Protein AF-A0A948F7M5-F1 (afdb_monomer_lite)

Secondary structure (DSSP, 8-state):
-----TTSEEEEEES-TTSHHHHHHHH-EETTEE-EEEEEEE--SHHHHHHHHHHHHHHTTTTS---------GGG--

pLDDT: mean 79.98, std 20.32, range [40.69, 98.12]

Sequence (78 aa):
MKYISQDKIPVIDLFAGPGGLAEGFSAFQAKGRDVFNICLSVEKDHFAHRTLELRSFFRQFSQGHFRVPIRVRLEELR

Radius of gyration: 12.99 Å; chains: 1; bounding box: 29×30×31 Å

Structure (mmCIF, N/CA/C/O backbone):
data_AF-A0A948F7M5-F1
#
_entry.id   AF-A0A948F7M5-F1
#
loop_
_atom_site.group_PDB
_atom_site.id
_atom_site.type_symbol
_atom_site.label_atom_id
_atom_site.label_alt_id
_atom_site.label_comp_id
_atom_site.label_asym_id
_atom_site.label_entity_id
_atom_site.label_seq_id
_atom_site.pdbx_PDB_ins_code
_atom_site.Cartn_x
_atom_site.Cartn_y
_atom_site.Cartn_z
_atom_site.occupancy
_atom_site.B_iso_or_equiv
_atom_site.auth_seq_id
_atom_site.auth_comp_id
_atom_site.auth_asym_id
_atom_site.auth_atom_id
_atom_site.pdbx_PDB_model_num
ATOM 1 N N . MET A 1 1 ? -11.881 -18.869 1.927 1.00 43.28 1 MET A N 1
ATOM 2 C CA . MET A 1 1 ? -12.679 -17.630 1.755 1.00 43.28 1 MET A CA 1
ATOM 3 C C . MET A 1 1 ? -13.241 -17.126 3.101 1.00 43.28 1 MET A C 1
ATOM 5 O O . MET A 1 1 ? -14.413 -16.803 3.190 1.00 43.28 1 MET A O 1
ATOM 9 N N . LYS A 1 2 ? -12.424 -17.082 4.174 1.00 46.47 2 LYS A N 1
ATOM 10 C CA . LYS A 1 2 ? -12.876 -16.861 5.573 1.00 46.47 2 LYS A CA 1
ATOM 11 C C . LYS A 1 2 ? -12.356 -15.564 6.234 1.00 46.47 2 LYS A C 1
ATOM 13 O O . LYS A 1 2 ? -12.443 -15.436 7.446 1.00 46.47 2 LYS A O 1
ATOM 18 N N . TYR A 1 3 ? -11.815 -14.609 5.469 1.00 55.41 3 TYR A N 1
ATOM 19 C CA . TYR A 1 3 ? -11.071 -13.461 6.030 1.00 55.41 3 TYR A CA 1
ATOM 20 C C . TYR A 1 3 ? -11.484 -12.078 5.500 1.00 55.41 3 TYR A C 1
ATOM 22 O O . TYR A 1 3 ? -10.722 -11.119 5.621 1.00 55.41 3 TYR A O 1
ATOM 30 N N . ILE A 1 4 ? -12.681 -11.944 4.926 1.00 57.44 4 ILE A N 1
ATOM 31 C CA . ILE A 1 4 ? -13.244 -10.618 4.647 1.00 57.44 4 ILE A CA 1
ATOM 32 C C . ILE A 1 4 ? -14.016 -10.208 5.903 1.00 57.44 4 ILE A C 1
ATOM 34 O O . ILE A 1 4 ? -15.023 -10.828 6.237 1.00 57.44 4 ILE A O 1
ATOM 38 N N . SER A 1 5 ? -13.501 -9.219 6.637 1.00 58.25 5 SER A N 1
ATOM 39 C CA . SER A 1 5 ? -14.260 -8.565 7.709 1.00 58.25 5 SER A CA 1
ATOM 40 C C . SER A 1 5 ? -15.532 -7.995 7.085 1.00 58.25 5 SER A C 1
ATOM 42 O O . SER A 1 5 ? -15.434 -7.212 6.145 1.00 58.25 5 SER A O 1
ATOM 44 N N . GLN A 1 6 ? -16.705 -8.402 7.577 1.00 63.12 6 GLN A N 1
ATOM 45 C CA . GLN A 1 6 ? -17.989 -7.934 7.040 1.00 63.12 6 GLN A CA 1
ATOM 46 C C . GLN A 1 6 ? -18.197 -6.417 7.207 1.00 63.12 6 GLN A C 1
ATOM 48 O O . GLN A 1 6 ? -19.057 -5.852 6.541 1.00 63.12 6 GLN A O 1
ATOM 53 N N . ASP A 1 7 ? -17.367 -5.761 8.025 1.00 81.38 7 ASP A N 1
ATOM 54 C CA . ASP A 1 7 ? -17.459 -4.335 8.347 1.00 81.38 7 ASP A CA 1
A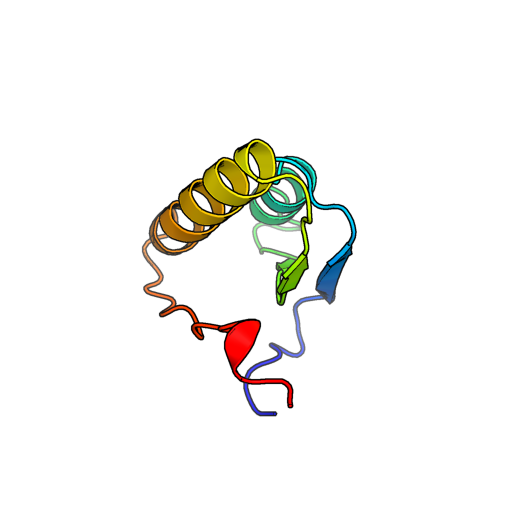TOM 55 C C . ASP A 1 7 ? -16.491 -3.446 7.547 1.00 81.38 7 ASP A C 1
ATOM 57 O O . ASP A 1 7 ? -16.568 -2.221 7.644 1.00 81.38 7 ASP A O 1
ATOM 61 N N . LYS A 1 8 ? -15.563 -4.033 6.774 1.00 89.31 8 LYS A N 1
ATOM 62 C CA . LYS A 1 8 ? -14.583 -3.286 5.968 1.00 89.31 8 LYS A CA 1
ATOM 63 C C . LYS A 1 8 ? -14.815 -3.514 4.480 1.00 89.31 8 LYS A C 1
ATOM 65 O O . LYS A 1 8 ? -15.009 -4.642 4.035 1.00 89.31 8 LYS A O 1
ATOM 70 N N . ILE A 1 9 ? -14.707 -2.449 3.694 1.00 94.06 9 ILE A N 1
ATOM 71 C CA . ILE A 1 9 ? -14.818 -2.495 2.236 1.00 94.06 9 ILE A CA 1
ATOM 72 C C . ILE A 1 9 ? -13.560 -3.182 1.673 1.00 94.06 9 ILE A C 1
ATOM 74 O O . ILE A 1 9 ? -12.455 -2.663 1.872 1.00 94.06 9 ILE A O 1
ATOM 78 N N . PRO A 1 10 ? -13.679 -4.340 0.996 1.00 93.44 10 PRO A N 1
ATOM 79 C CA . PRO A 1 10 ? -12.535 -5.001 0.381 1.00 93.44 10 PRO A CA 1
ATOM 80 C C . PRO A 1 10 ? -12.056 -4.211 -0.842 1.00 93.44 10 PRO A C 1
ATOM 82 O O . PRO A 1 10 ? -12.863 -3.790 -1.668 1.00 93.44 10 PRO A O 1
ATOM 85 N N . VAL A 1 11 ? -10.741 -4.035 -0.971 1.00 93.44 11 VAL A N 1
ATOM 86 C CA . VAL A 1 11 ? -10.123 -3.297 -2.083 1.00 93.44 11 VAL A CA 1
ATOM 87 C C . VAL A 1 11 ? -9.165 -4.205 -2.849 1.00 93.44 11 VAL A C 1
ATOM 89 O O . VAL A 1 11 ? -8.310 -4.864 -2.251 1.00 93.44 11 VAL A O 1
ATOM 92 N N . ILE A 1 12 ? -9.310 -4.210 -4.175 1.00 95.12 12 ILE A N 1
ATOM 93 C CA . ILE A 1 12 ? -8.343 -4.764 -5.126 1.00 95.12 12 ILE A CA 1
ATOM 94 C C . ILE A 1 12 ? -7.797 -3.585 -5.930 1.00 95.12 12 ILE A C 1
ATOM 96 O O . ILE A 1 12 ? -8.553 -2.909 -6.623 1.00 95.12 12 ILE A O 1
ATOM 100 N N . ASP A 1 13 ? -6.501 -3.329 -5.799 1.00 93.62 13 ASP A N 1
ATOM 101 C CA . ASP A 1 13 ? -5.804 -2.204 -6.419 1.00 93.62 13 ASP A CA 1
ATOM 102 C C . ASP A 1 13 ? -5.052 -2.682 -7.669 1.00 93.62 13 ASP A C 1
ATOM 104 O O . ASP A 1 13 ? -4.108 -3.473 -7.577 1.00 93.62 13 ASP A O 1
ATOM 108 N N . LEU A 1 14 ? -5.512 -2.259 -8.846 1.00 95.50 14 LEU A N 1
ATOM 109 C CA . LEU A 1 14 ? -4.928 -2.618 -10.138 1.00 95.50 14 LEU A CA 1
ATOM 110 C C . LEU A 1 14 ? -4.118 -1.432 -10.660 1.00 95.50 14 LEU A C 1
ATOM 112 O O . LEU A 1 14 ? -4.637 -0.320 -10.689 1.00 95.50 14 LEU A O 1
ATOM 116 N N . PHE A 1 15 ? -2.887 -1.686 -11.117 1.00 96.25 15 PHE A N 1
ATOM 117 C CA . PHE A 1 15 ? -1.910 -0.638 -11.460 1.00 96.25 15 PHE A CA 1
ATOM 118 C C . PHE A 1 15 ? -1.514 0.187 -10.230 1.00 96.25 15 PHE A C 1
ATOM 120 O O . PHE A 1 15 ? -1.502 1.418 -10.248 1.00 96.25 15 PHE A O 1
ATOM 127 N N . ALA A 1 16 ? -1.215 -0.522 -9.140 1.00 96.38 16 ALA A N 1
ATOM 128 C CA . ALA A 1 16 ? -0.989 0.061 -7.822 1.00 96.38 16 ALA A CA 1
ATOM 129 C C . ALA A 1 16 ? 0.215 1.024 -7.770 1.00 96.38 16 ALA A C 1
ATOM 131 O O . ALA A 1 16 ? 0.361 1.802 -6.816 1.00 96.38 16 ALA A O 1
ATOM 132 N N . GLY A 1 17 ? 1.107 0.970 -8.765 1.00 97.62 17 GLY A N 1
ATOM 133 C CA . GLY A 1 17 ? 2.351 1.716 -8.786 1.00 97.62 17 GLY A CA 1
ATOM 134 C C . GLY A 1 17 ? 3.147 1.446 -7.505 1.00 97.62 17 GLY A C 1
ATOM 135 O O . GLY A 1 17 ? 3.182 0.314 -7.023 1.00 97.62 17 GLY A O 1
ATOM 136 N N . PRO A 1 18 ? 3.765 2.468 -6.891 1.00 96.38 18 PRO A N 1
ATOM 137 C CA . PRO A 1 18 ? 4.469 2.311 -5.620 1.00 96.38 18 PRO A CA 1
ATOM 138 C C . PRO A 1 18 ? 3.533 2.165 -4.397 1.00 96.38 18 PRO A C 1
ATOM 140 O O . PRO A 1 18 ? 4.018 2.108 -3.268 1.00 96.38 18 PRO A O 1
ATOM 143 N N . GLY A 1 19 ? 2.205 2.128 -4.574 1.00 95.31 19 GLY A N 1
ATOM 144 C CA . GLY A 1 19 ? 1.239 1.841 -3.504 1.00 95.31 19 GLY A CA 1
ATOM 145 C C . GLY A 1 19 ? 0.686 3.048 -2.741 1.00 95.31 19 GLY A C 1
ATOM 146 O O . GLY A 1 19 ? 0.206 2.884 -1.620 1.00 95.31 19 GLY A O 1
ATOM 147 N N . GLY A 1 20 ? 0.734 4.256 -3.313 1.00 94.81 20 GLY A N 1
ATOM 148 C CA . GLY A 1 20 ? 0.235 5.475 -2.655 1.00 94.81 20 GLY A CA 1
ATOM 149 C C . GLY A 1 20 ? -1.275 5.459 -2.364 1.00 94.81 20 GLY A C 1
ATOM 150 O O . GLY A 1 20 ? -1.708 5.908 -1.305 1.00 94.81 20 GLY A O 1
ATOM 151 N N . LEU A 1 21 ? -2.084 4.881 -3.258 1.00 94.81 21 LEU A N 1
ATOM 152 C CA . LEU A 1 21 ? -3.531 4.744 -3.047 1.00 94.81 21 LEU A CA 1
ATOM 153 C C . LEU A 1 21 ? -3.843 3.808 -1.869 1.00 94.81 21 LEU A C 1
ATOM 155 O O . LEU A 1 21 ? -4.631 4.147 -0.985 1.00 94.81 21 LEU A O 1
ATOM 159 N N . ALA A 1 22 ? -3.170 2.655 -1.818 1.00 93.06 22 ALA A N 1
ATOM 160 C CA . ALA A 1 22 ? -3.250 1.719 -0.702 1.00 93.06 22 ALA A CA 1
ATOM 161 C C . ALA A 1 22 ? -2.824 2.358 0.637 1.00 93.06 22 ALA A C 1
ATOM 163 O O . ALA A 1 22 ? -3.444 2.101 1.671 1.00 93.06 22 ALA A O 1
ATOM 164 N N . GLU A 1 23 ? -1.802 3.218 0.649 1.00 91.06 23 GLU A N 1
ATOM 165 C CA . GLU A 1 23 ? -1.437 3.992 1.845 1.00 91.06 23 GLU A CA 1
ATOM 166 C C . GLU A 1 23 ? -2.565 4.934 2.277 1.00 91.06 23 GLU A C 1
ATOM 168 O O . GLU A 1 23 ? -2.947 4.922 3.448 1.00 91.06 23 GLU A O 1
ATOM 173 N N . GLY A 1 24 ? -3.166 5.665 1.333 1.00 92.81 24 GLY A N 1
ATOM 174 C CA . GLY A 1 24 ? -4.314 6.533 1.599 1.00 92.81 24 GLY A CA 1
ATOM 175 C C . GLY A 1 24 ? -5.498 5.782 2.214 1.00 92.81 24 GLY A C 1
ATOM 176 O O . GLY A 1 24 ? -6.029 6.201 3.241 1.00 92.81 24 GLY A O 1
ATOM 177 N N . PHE A 1 25 ? -5.867 4.624 1.657 1.00 92.69 25 PHE A N 1
ATOM 178 C CA . PHE A 1 25 ? -6.935 3.786 2.215 1.00 92.69 25 PHE A CA 1
ATOM 179 C C . PHE A 1 25 ? -6.625 3.253 3.615 1.00 92.69 25 PHE A C 1
ATOM 181 O O . PHE A 1 25 ? -7.538 3.095 4.421 1.00 92.69 25 PHE A O 1
ATOM 188 N N . SER A 1 26 ? -5.354 2.984 3.912 1.00 88.75 26 SER A N 1
ATOM 189 C CA . SER A 1 26 ? -4.930 2.468 5.220 1.00 88.75 26 SER A CA 1
ATOM 190 C C . SER A 1 26 ? -4.886 3.545 6.296 1.00 88.75 26 SER A C 1
ATOM 192 O O . SER A 1 26 ? -5.074 3.244 7.470 1.00 88.75 26 SER A O 1
ATOM 194 N N . ALA A 1 27 ? -4.619 4.790 5.901 1.00 89.25 27 ALA A N 1
ATOM 195 C CA . ALA A 1 27 ? -4.648 5.946 6.788 1.00 89.25 27 ALA A CA 1
ATOM 196 C C . ALA A 1 27 ? -6.075 6.469 7.022 1.00 89.25 27 ALA A C 1
ATOM 198 O O . ALA A 1 27 ? -6.331 7.143 8.019 1.00 89.25 27 ALA A O 1
ATOM 199 N N . PHE A 1 28 ? -7.008 6.183 6.110 1.00 92.06 28 PHE A N 1
ATOM 200 C CA . PHE A 1 28 ? -8.373 6.675 6.211 1.00 92.06 28 PHE A CA 1
ATOM 201 C C . PHE A 1 28 ? -9.179 5.938 7.285 1.00 92.06 28 PHE A C 1
ATOM 203 O O . PHE A 1 28 ? -9.407 4.727 7.217 1.00 92.06 28 PHE A O 1
ATOM 210 N N . GLN A 1 29 ? -9.705 6.714 8.230 1.00 91.12 29 GLN A N 1
ATOM 211 C CA . GLN A 1 29 ? -10.610 6.233 9.262 1.00 91.12 29 GLN A CA 1
ATOM 212 C C . GLN A 1 29 ? -11.909 7.034 9.254 1.00 91.12 29 GLN A C 1
ATOM 214 O O . GLN A 1 29 ? -11.901 8.262 9.190 1.00 91.12 29 GLN A O 1
ATOM 219 N N . ALA A 1 30 ? -13.037 6.338 9.391 1.00 92.50 30 ALA A N 1
ATOM 220 C CA . ALA A 1 30 ? -14.335 6.954 9.630 1.00 92.50 30 ALA A CA 1
ATOM 221 C C . ALA A 1 30 ? -14.789 6.614 11.048 1.00 92.50 30 ALA A C 1
ATOM 223 O O . ALA A 1 30 ? -14.834 5.447 11.433 1.00 92.50 30 ALA A O 1
ATOM 224 N N . LYS A 1 31 ? -15.129 7.640 11.839 1.00 92.44 31 LYS A N 1
ATOM 225 C CA . LYS A 1 31 ? -15.543 7.479 13.248 1.00 92.44 31 LYS A CA 1
ATOM 226 C C . LYS A 1 31 ? -14.525 6.673 14.083 1.00 92.44 31 LYS A C 1
ATOM 228 O O . LYS A 1 31 ? -14.913 5.854 14.912 1.00 92.44 31 LYS A O 1
ATOM 233 N N . GLY A 1 32 ? -13.229 6.884 13.829 1.00 89.44 32 GLY A N 1
ATOM 234 C CA . GLY A 1 32 ? -12.133 6.212 14.540 1.00 89.44 32 GLY A CA 1
ATOM 235 C C . GLY A 1 32 ? -11.956 4.728 14.204 1.00 89.44 32 GLY A C 1
ATOM 236 O O . GLY A 1 32 ? -11.340 4.003 14.979 1.00 89.44 32 GLY A O 1
ATOM 237 N N . ARG A 1 33 ? -12.521 4.249 13.088 1.00 88.69 33 ARG A N 1
ATOM 238 C CA . ARG A 1 33 ? -12.376 2.865 12.619 1.00 88.69 33 ARG A CA 1
ATOM 239 C C . ARG A 1 33 ? -11.863 2.843 11.190 1.00 88.69 33 ARG A C 1
ATOM 241 O O . ARG A 1 33 ? -12.285 3.666 10.374 1.00 88.69 33 ARG A O 1
ATOM 248 N N . ASP A 1 34 ? -11.000 1.881 10.876 1.00 88.06 34 ASP A N 1
ATOM 249 C CA . ASP A 1 34 ? -10.595 1.661 9.488 1.00 88.06 34 ASP A CA 1
ATOM 250 C C . ASP A 1 34 ? -11.799 1.199 8.667 1.00 88.06 34 ASP A C 1
ATOM 252 O O . ASP A 1 34 ? -12.537 0.298 9.075 1.00 88.06 34 ASP A O 1
ATOM 256 N N . VAL A 1 35 ? -11.950 1.779 7.482 1.00 93.44 35 VAL A N 1
ATOM 257 C CA . VAL A 1 35 ? -13.075 1.494 6.580 1.00 93.44 35 VAL A CA 1
ATOM 258 C C . VAL A 1 35 ? -12.697 0.484 5.505 1.00 93.44 35 VAL A C 1
ATOM 260 O O . VAL A 1 35 ? -13.537 -0.293 5.061 1.00 93.44 35 VAL A O 1
ATOM 263 N N . PHE A 1 36 ? -11.431 0.470 5.093 1.00 92.75 36 PHE A N 1
ATOM 264 C CA . PHE A 1 36 ? -10.969 -0.305 3.949 1.00 92.75 36 PHE A CA 1
ATOM 265 C C . PHE A 1 36 ? -10.103 -1.491 4.380 1.00 92.75 36 PHE A C 1
ATOM 267 O O . PHE A 1 36 ? -9.334 -1.428 5.341 1.00 92.75 36 PHE A O 1
ATOM 274 N N . ASN A 1 37 ? -10.216 -2.593 3.643 1.00 90.81 37 ASN A N 1
ATOM 275 C CA . ASN A 1 37 ? -9.355 -3.762 3.761 1.00 90.81 37 ASN A CA 1
ATOM 276 C C . ASN A 1 37 ? -8.723 -4.039 2.396 1.00 90.81 37 ASN A C 1
ATOM 278 O O . ASN A 1 37 ? -9.352 -4.641 1.529 1.00 90.81 37 ASN A O 1
ATOM 282 N N . ILE A 1 38 ? -7.479 -3.602 2.206 1.00 91.44 38 ILE A N 1
ATOM 283 C CA . ILE A 1 38 ? -6.729 -3.868 0.973 1.00 91.44 38 ILE A CA 1
ATOM 284 C C . ILE A 1 38 ? -6.396 -5.358 0.931 1.00 91.44 38 ILE A C 1
ATOM 286 O O . ILE A 1 38 ? -5.621 -5.855 1.748 1.00 91.44 38 ILE A O 1
ATOM 290 N N . CYS A 1 39 ? -7.033 -6.071 0.007 1.00 91.38 39 CYS A N 1
ATOM 291 C CA . CYS A 1 39 ? -6.908 -7.516 -0.137 1.00 91.38 39 CYS A CA 1
ATOM 292 C C . CYS A 1 39 ? -5.784 -7.897 -1.100 1.00 91.38 39 CYS A C 1
ATOM 294 O O . CYS A 1 39 ? -5.103 -8.894 -0.875 1.00 91.38 39 CYS A O 1
ATOM 296 N N . LEU A 1 40 ? -5.613 -7.120 -2.172 1.00 91.12 40 LEU A N 1
ATOM 297 C CA . LEU A 1 40 ? -4.642 -7.381 -3.226 1.00 91.12 40 LEU A CA 1
ATOM 298 C C . LEU A 1 40 ? -4.240 -6.066 -3.899 1.00 91.12 40 LEU A C 1
ATOM 300 O O . LEU A 1 40 ? -5.094 -5.222 -4.158 1.00 91.12 40 LEU A O 1
ATOM 304 N N . SER A 1 41 ? -2.957 -5.939 -4.223 1.00 94.94 41 SER A N 1
ATOM 305 C CA . SER A 1 41 ? -2.427 -4.886 -5.087 1.00 94.94 41 SER A CA 1
ATOM 306 C C . SER A 1 41 ? -1.588 -5.536 -6.182 1.00 94.94 41 SER A C 1
ATOM 308 O O . SER A 1 41 ? -0.788 -6.423 -5.885 1.00 94.94 41 SER A O 1
ATOM 310 N N . VAL A 1 42 ? -1.779 -5.118 -7.432 1.00 95.00 42 VAL A N 1
ATOM 311 C CA . VAL A 1 42 ? -1.087 -5.669 -8.604 1.00 95.00 42 VAL A CA 1
ATOM 312 C C . VAL A 1 42 ? -0.342 -4.554 -9.327 1.00 95.00 42 VAL A C 1
ATOM 314 O O . VAL A 1 42 ? -0.934 -3.536 -9.686 1.00 95.00 42 VAL A O 1
ATOM 317 N N . GLU A 1 43 ? 0.947 -4.778 -9.573 1.00 97.62 43 GLU A N 1
ATOM 318 C CA . GLU A 1 43 ? 1.823 -3.878 -10.322 1.00 97.62 43 GLU A CA 1
ATOM 319 C C . GLU A 1 43 ? 2.757 -4.687 -11.232 1.00 97.62 43 GLU A C 1
ATOM 321 O O . GLU A 1 43 ? 3.229 -5.759 -10.848 1.00 97.62 43 GLU A O 1
ATOM 326 N N . LYS A 1 44 ? 3.001 -4.182 -12.445 1.00 96.31 44 LYS A N 1
ATOM 327 C CA . LYS A 1 44 ? 3.845 -4.811 -13.467 1.00 96.31 44 LYS A CA 1
ATOM 328 C C . LYS A 1 44 ? 5.246 -4.200 -13.514 1.00 96.31 44 LYS A C 1
ATOM 330 O O . LYS A 1 44 ? 6.199 -4.918 -13.812 1.00 96.31 44 LYS A O 1
ATOM 335 N N . ASP A 1 45 ? 5.377 -2.896 -13.281 1.00 98.12 45 ASP A N 1
ATOM 336 C CA . ASP A 1 45 ? 6.671 -2.223 -13.263 1.00 98.12 45 ASP A CA 1
ATOM 337 C C . ASP A 1 45 ? 7.537 -2.753 -12.117 1.00 98.12 45 ASP A C 1
ATOM 339 O O . ASP A 1 45 ? 7.113 -2.818 -10.963 1.00 98.12 45 ASP A O 1
ATOM 343 N N . HIS A 1 46 ? 8.770 -3.141 -12.443 1.00 96.81 46 HIS A N 1
ATOM 344 C CA . HIS A 1 46 ? 9.650 -3.828 -11.505 1.00 96.81 46 HIS A CA 1
ATOM 345 C C . HIS A 1 46 ? 9.993 -2.960 -10.288 1.00 96.81 46 HIS A C 1
ATOM 347 O O . HIS A 1 46 ? 9.953 -3.439 -9.154 1.00 96.81 46 HIS A O 1
ATOM 353 N N . PHE A 1 47 ? 10.322 -1.686 -10.502 1.00 97.88 47 PHE A N 1
ATOM 354 C CA . PHE A 1 47 ? 10.739 -0.801 -9.418 1.00 97.88 47 PHE A CA 1
ATOM 355 C C . PHE A 1 47 ? 9.551 -0.417 -8.536 1.00 97.88 47 PHE A C 1
ATOM 357 O O . PHE A 1 47 ? 9.642 -0.516 -7.311 1.00 97.88 47 PHE A O 1
ATOM 364 N N . ALA A 1 48 ? 8.416 -0.079 -9.147 1.00 97.31 48 ALA A N 1
ATOM 365 C CA . ALA A 1 48 ? 7.178 0.204 -8.438 1.00 97.31 48 ALA A CA 1
ATOM 366 C C . ALA A 1 48 ? 6.695 -1.011 -7.633 1.00 97.31 48 ALA A C 1
ATOM 368 O O . ALA A 1 48 ? 6.369 -0.859 -6.458 1.00 97.31 48 ALA A O 1
ATOM 369 N N . HIS A 1 49 ? 6.754 -2.223 -8.199 1.00 97.50 49 HIS A N 1
ATOM 370 C CA . HIS A 1 49 ? 6.426 -3.465 -7.495 1.00 97.50 49 HIS A CA 1
ATOM 371 C C . HIS A 1 49 ? 7.302 -3.671 -6.253 1.00 97.50 49 HIS A C 1
ATOM 373 O O . HIS A 1 49 ? 6.796 -4.017 -5.188 1.00 97.50 49 HIS A O 1
ATOM 379 N N . ARG A 1 50 ? 8.619 -3.443 -6.346 1.00 97.38 50 ARG A N 1
ATOM 380 C CA . ARG A 1 50 ? 9.529 -3.564 -5.190 1.00 97.38 50 ARG A CA 1
ATOM 381 C C . ARG A 1 50 ? 9.179 -2.563 -4.090 1.00 97.38 50 ARG A C 1
ATOM 383 O O . ARG A 1 50 ? 9.197 -2.913 -2.910 1.00 97.38 50 ARG A O 1
ATOM 390 N N . THR A 1 51 ? 8.825 -1.336 -4.464 1.00 97.06 51 THR A N 1
ATOM 391 C CA . THR A 1 51 ? 8.343 -0.322 -3.519 1.00 97.06 51 THR A CA 1
ATOM 392 C C . THR A 1 51 ? 6.998 -0.713 -2.902 1.00 97.06 51 THR A C 1
ATOM 394 O O . THR A 1 51 ? 6.835 -0.615 -1.684 1.00 97.06 51 THR A O 1
ATOM 397 N N . LEU A 1 52 ? 6.063 -1.210 -3.711 1.00 96.62 52 LEU A N 1
ATOM 398 C CA . LEU A 1 52 ? 4.754 -1.696 -3.287 1.00 96.62 52 LEU A CA 1
ATOM 399 C C . LEU A 1 52 ? 4.872 -2.856 -2.292 1.00 96.62 52 LEU A C 1
ATOM 401 O O . LEU A 1 52 ? 4.201 -2.838 -1.263 1.00 96.62 52 LEU A O 1
ATOM 405 N N . GLU A 1 53 ? 5.739 -3.836 -2.563 1.00 95.62 53 GLU A N 1
ATOM 406 C CA . GLU A 1 53 ? 6.011 -4.981 -1.687 1.00 95.62 53 GLU A CA 1
ATOM 407 C C . GLU A 1 53 ? 6.528 -4.515 -0.321 1.00 95.62 53 GLU A C 1
ATOM 409 O O . GLU A 1 53 ? 5.967 -4.883 0.714 1.00 95.62 53 GLU A O 1
ATOM 414 N N . LEU A 1 54 ? 7.539 -3.639 -0.313 1.00 94.38 54 LEU A N 1
ATOM 415 C CA . LEU A 1 54 ? 8.120 -3.093 0.913 1.00 94.38 54 LEU A CA 1
ATOM 416 C C . LEU A 1 54 ? 7.081 -2.325 1.741 1.00 94.38 54 LEU A C 1
ATOM 418 O O . LEU A 1 54 ? 6.925 -2.565 2.938 1.00 94.38 54 LEU A O 1
ATOM 422 N N . ARG A 1 55 ? 6.331 -1.420 1.107 1.00 92.38 55 ARG A N 1
ATOM 423 C CA . ARG A 1 55 ? 5.281 -0.634 1.773 1.00 92.38 55 ARG A CA 1
ATOM 424 C C . ARG A 1 55 ? 4.136 -1.516 2.265 1.00 92.38 55 ARG A C 1
ATOM 426 O O . ARG A 1 55 ? 3.606 -1.289 3.352 1.00 92.38 55 ARG A O 1
ATOM 433 N N . SER A 1 56 ? 3.785 -2.555 1.508 1.00 91.19 56 SER A N 1
ATOM 434 C CA . SER A 1 56 ? 2.792 -3.550 1.913 1.00 91.19 56 SER A CA 1
ATOM 435 C C . SER A 1 56 ? 3.232 -4.357 3.128 1.00 91.19 56 SER A C 1
ATOM 437 O O . SER A 1 56 ? 2.425 -4.609 4.023 1.00 91.19 56 SER A O 1
ATOM 439 N N . PHE A 1 57 ? 4.515 -4.707 3.209 1.00 90.19 57 PHE A N 1
ATOM 440 C CA . PHE A 1 57 ? 5.097 -5.339 4.385 1.00 90.19 57 PHE A CA 1
ATOM 441 C C . PHE A 1 57 ? 4.997 -4.430 5.617 1.00 90.19 57 PHE A C 1
ATOM 443 O O . PHE A 1 57 ? 4.375 -4.816 6.601 1.00 90.19 57 PHE A O 1
ATOM 450 N N . PHE A 1 58 ? 5.513 -3.198 5.561 1.00 86.75 58 PHE A N 1
ATOM 451 C CA . PHE A 1 58 ? 5.524 -2.301 6.728 1.00 86.75 58 PHE A CA 1
ATOM 452 C C . PHE A 1 58 ? 4.133 -1.919 7.239 1.00 86.75 58 PHE A C 1
ATOM 454 O O . PHE A 1 58 ? 3.921 -1.817 8.448 1.00 86.75 58 PHE A O 1
ATOM 461 N N . ARG A 1 59 ? 3.158 -1.776 6.339 1.00 85.25 59 ARG A N 1
ATOM 462 C CA . ARG A 1 59 ? 1.762 -1.511 6.703 1.00 85.25 59 ARG A CA 1
ATOM 463 C C . ARG A 1 59 ? 1.154 -2.597 7.602 1.00 85.25 59 ARG A C 1
ATOM 465 O O . ARG A 1 59 ? 0.238 -2.310 8.364 1.00 85.25 59 ARG A O 1
ATOM 472 N N . GLN A 1 60 ? 1.651 -3.832 7.549 1.00 80.06 60 GLN A N 1
ATOM 473 C CA . GLN A 1 60 ? 1.166 -4.915 8.414 1.00 80.06 60 GLN A CA 1
ATOM 474 C C . GLN A 1 60 ? 1.616 -4.766 9.873 1.00 80.06 60 GLN A C 1
ATOM 476 O O . GLN A 1 60 ? 1.067 -5.435 10.742 1.00 80.06 60 GLN A O 1
ATOM 481 N N . PHE A 1 61 ? 2.576 -3.882 10.154 1.00 79.81 61 PHE A N 1
ATOM 482 C CA . PHE A 1 61 ? 3.129 -3.669 11.494 1.00 79.81 61 PHE A CA 1
ATOM 483 C C . PHE A 1 61 ? 2.772 -2.303 12.086 1.00 79.81 61 PHE A C 1
ATOM 485 O O . PHE A 1 61 ? 2.880 -2.120 13.296 1.00 79.81 61 PHE A O 1
ATOM 492 N N . SER A 1 62 ? 2.311 -1.351 11.271 1.00 65.62 62 SER A N 1
ATOM 493 C CA . SER A 1 62 ? 2.092 0.040 11.688 1.00 65.62 62 SER A CA 1
ATOM 494 C C . SER A 1 62 ? 0.936 0.251 12.677 1.00 65.62 62 SER A C 1
ATOM 496 O O . SER A 1 62 ? 0.764 1.365 13.159 1.00 65.62 62 SER A O 1
ATOM 498 N N . GLN A 1 63 ? 0.170 -0.791 13.020 1.00 58.75 63 GLN A N 1
ATOM 499 C CA . GLN A 1 63 ? -0.941 -0.704 13.979 1.00 58.75 63 GLN A CA 1
ATOM 500 C C . GLN A 1 63 ? -0.886 -1.727 15.129 1.00 58.75 63 GLN A C 1
ATOM 502 O O . GLN A 1 63 ? -1.898 -1.980 15.773 1.00 58.75 63 GLN A O 1
ATOM 507 N N . GLY A 1 64 ? 0.255 -2.375 15.393 1.00 52.41 64 GLY A N 1
ATOM 508 C CA . GLY A 1 64 ? 0.360 -3.376 16.475 1.00 52.41 64 GLY A CA 1
ATOM 509 C C . GLY A 1 64 ? -0.471 -4.657 16.262 1.00 52.41 64 GLY A C 1
ATOM 510 O O . GLY A 1 64 ? -0.388 -5.592 17.054 1.00 52.41 64 GLY A O 1
ATOM 5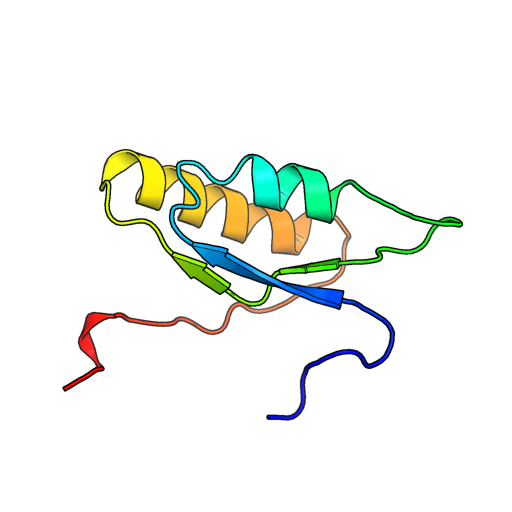11 N N . HIS A 1 65 ? -1.231 -4.741 15.169 1.00 49.12 65 HIS A N 1
ATOM 512 C CA . HIS A 1 65 ? -1.968 -5.923 14.746 1.00 49.12 65 HIS A CA 1
ATOM 513 C C . HIS A 1 65 ? -1.117 -6.734 13.769 1.00 49.12 65 HIS A C 1
ATOM 515 O O . HIS A 1 65 ? -1.058 -6.416 12.586 1.00 49.12 65 HIS A O 1
ATOM 521 N N . PHE A 1 66 ? -0.480 -7.798 14.258 1.00 44.66 66 PHE A N 1
ATOM 522 C CA . PHE A 1 66 ? 0.260 -8.751 13.430 1.00 44.66 66 PHE A CA 1
ATOM 523 C C . PHE A 1 66 ? -0.687 -9.400 12.406 1.00 44.66 66 PHE A C 1
ATOM 525 O O . PHE A 1 66 ? -1.472 -10.290 12.738 1.00 44.66 66 PHE A O 1
ATOM 532 N N . ARG A 1 67 ? -0.652 -8.941 11.151 1.00 50.28 67 ARG A N 1
ATOM 533 C CA . ARG A 1 67 ? -1.303 -9.618 10.021 1.00 50.28 67 ARG A CA 1
ATOM 534 C C . ARG A 1 67 ? -0.193 -10.283 9.216 1.00 50.28 67 ARG A C 1
ATOM 536 O O . ARG A 1 67 ? 0.712 -9.604 8.758 1.00 50.28 67 ARG A O 1
ATOM 543 N N . VAL A 1 68 ? -0.226 -11.609 9.112 1.00 45.09 68 VAL A N 1
ATOM 544 C CA . VAL A 1 68 ? 0.734 -12.378 8.305 1.00 45.09 68 VAL A CA 1
ATOM 545 C C . VAL A 1 68 ? 0.302 -12.293 6.838 1.00 45.09 68 VAL A C 1
ATOM 547 O O . VAL A 1 68 ? -0.875 -12.554 6.562 1.00 45.09 68 VAL A O 1
ATOM 550 N N . PRO A 1 69 ? 1.189 -11.962 5.884 1.00 45.00 69 PRO A N 1
ATOM 551 C CA . PRO A 1 69 ? 0.798 -11.864 4.488 1.00 45.00 69 PRO A CA 1
ATOM 552 C C . PRO A 1 69 ? 0.652 -13.255 3.874 1.00 45.00 69 PRO A C 1
ATOM 554 O O . PRO A 1 69 ? 1.521 -14.117 4.017 1.00 45.00 69 PRO A O 1
ATOM 557 N N . ILE A 1 70 ? -0.433 -13.450 3.124 1.00 46.41 70 ILE A N 1
ATOM 558 C CA . ILE A 1 70 ? -0.556 -14.556 2.175 1.00 46.41 70 ILE A CA 1
ATOM 559 C C . ILE A 1 70 ? 0.386 -14.2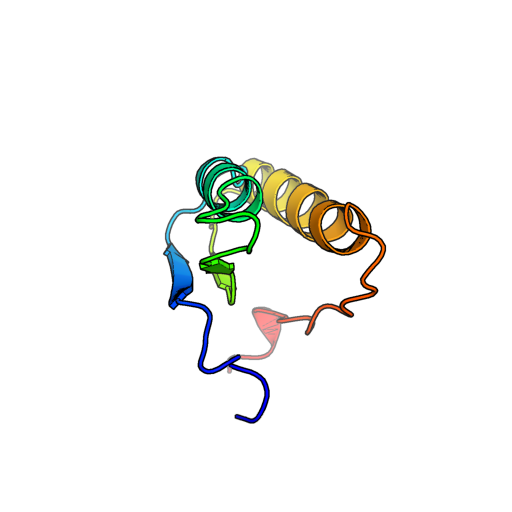25 1.016 1.00 46.41 70 ILE A C 1
ATOM 561 O O . ILE A 1 70 ? 0.147 -13.294 0.249 1.00 46.41 70 ILE A O 1
ATOM 565 N N . ARG A 1 71 ? 1.493 -14.960 0.920 1.00 42.97 71 ARG A N 1
ATOM 566 C CA . ARG A 1 71 ? 2.436 -14.888 -0.198 1.00 42.97 71 ARG A CA 1
ATOM 567 C C . ARG A 1 71 ? 1.730 -15.362 -1.467 1.00 42.97 71 ARG A C 1
ATOM 569 O O . ARG A 1 71 ? 1.556 -16.560 -1.650 1.00 42.97 71 ARG A O 1
ATOM 576 N N . VAL A 1 72 ? 1.335 -14.439 -2.341 1.00 48.47 72 VAL A N 1
ATOM 577 C CA . VAL A 1 72 ? 0.904 -14.784 -3.701 1.00 48.47 72 VAL A CA 1
ATOM 578 C C . VAL A 1 72 ? 2.145 -14.759 -4.587 1.00 48.47 72 VAL A C 1
ATOM 580 O O . VAL A 1 72 ? 2.639 -13.693 -4.946 1.00 48.47 72 VAL A O 1
ATOM 583 N N . ARG A 1 73 ? 2.687 -15.939 -4.899 1.00 46.66 73 ARG A N 1
ATOM 584 C CA . ARG A 1 73 ? 3.673 -16.089 -5.971 1.00 46.66 73 ARG A CA 1
ATOM 585 C C . ARG A 1 73 ? 2.926 -16.149 -7.302 1.00 46.66 73 ARG A C 1
ATOM 587 O O . ARG A 1 73 ? 2.164 -17.079 -7.537 1.00 46.66 73 ARG A O 1
ATOM 594 N N . LEU A 1 74 ? 3.167 -1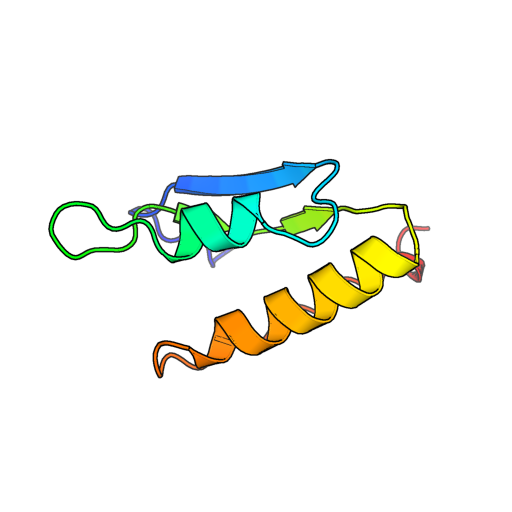5.179 -8.183 1.00 46.12 74 LEU A N 1
ATOM 595 C CA . LEU A 1 74 ? 2.596 -15.150 -9.542 1.00 46.12 74 LEU A CA 1
ATOM 596 C C . LEU A 1 74 ? 3.124 -16.283 -10.449 1.00 46.12 74 LEU A C 1
ATOM 598 O O . LEU A 1 74 ? 2.584 -16.524 -11.521 1.00 46.12 74 LEU A O 1
ATOM 602 N N . GLU A 1 75 ? 4.153 -17.000 -10.003 1.00 46.50 75 GLU A N 1
ATOM 603 C CA . GLU A 1 75 ? 4.819 -18.105 -10.703 1.00 46.50 75 GLU A CA 1
ATOM 604 C C . GLU A 1 75 ? 4.132 -19.478 -10.508 1.00 46.50 75 GLU A C 1
ATOM 606 O O . GLU A 1 75 ? 4.531 -20.451 -11.141 1.00 46.50 75 GLU A O 1
ATOM 611 N N . GLU A 1 76 ? 3.056 -19.556 -9.713 1.00 44.66 76 GLU A N 1
ATOM 612 C CA . GLU A 1 76 ? 2.270 -20.786 -9.473 1.00 44.66 76 GLU A CA 1
ATOM 613 C C . GLU A 1 76 ? 0.895 -20.802 -10.185 1.00 44.66 76 GLU A C 1
ATOM 615 O O . GLU A 1 76 ? 0.113 -21.730 -10.004 1.00 44.66 76 GLU A O 1
ATOM 620 N N . LEU A 1 77 ? 0.590 -19.808 -11.030 1.00 42.56 77 LEU A N 1
ATOM 621 C CA . LEU A 1 77 ? -0.628 -19.748 -11.860 1.00 42.56 77 LEU A CA 1
ATOM 622 C C . LEU A 1 77 ? -0.393 -20.349 -13.261 1.00 42.56 77 LEU A C 1
ATOM 624 O O . LEU A 1 77 ? 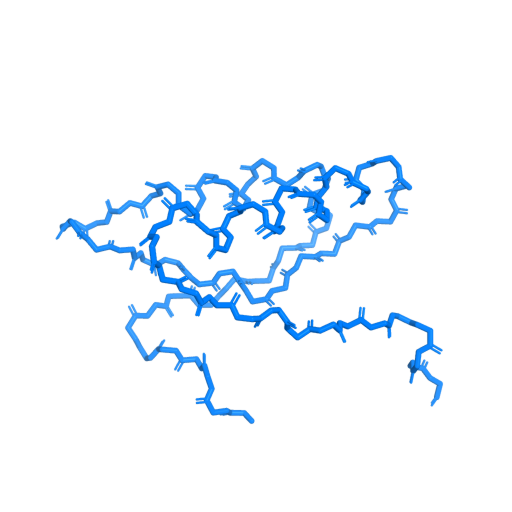-0.486 -19.653 -14.27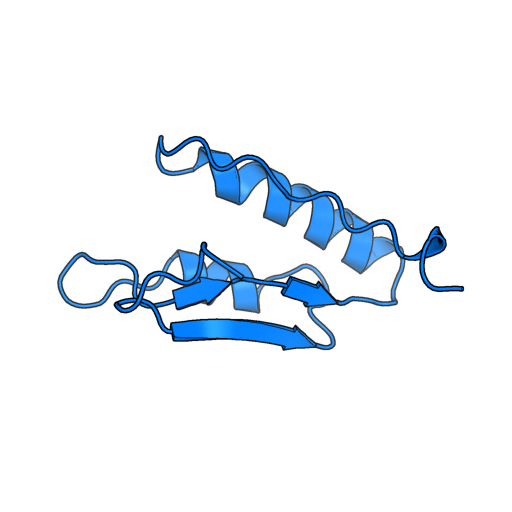5 1.00 42.56 77 LEU A O 1
ATOM 628 N N . ARG A 1 78 ? -0.073 -21.647 -13.310 1.00 40.69 78 ARG A N 1
ATOM 629 C CA . ARG A 1 78 ? -0.165 -22.476 -14.524 1.00 40.69 78 ARG A CA 1
ATOM 630 C C . ARG A 1 78 ? -1.229 -23.548 -14.365 1.00 40.69 78 ARG A C 1
ATOM 632 O O . ARG A 1 78 ? -1.294 -24.136 -13.266 1.00 40.69 78 ARG A O 1
#

Foldseek 3Di:
DPDDDPQAAEDEAEQCFLPPVVVVQLPDDDPNHRRHDDPYYDHDDPVRVVSNVVVVVVSCPPPVNNDDDDDDDPVPPD